Protein AF-A0A699ZSB9-F1 (afdb_monomer)

Solvent-accessible surface area (backbone atoms only — not comparable to full-atom values): 9319 Å² total; per-residue (Å²): 107,65,94,40,60,87,40,49,30,44,43,43,73,63,84,87,49,69,48,81,50,102,92,48,72,46,76,55,82,46,58,33,86,59,50,42,39,32,34,80,87,79,37,69,39,40,67,24,84,89,18,87,65,42,75,47,36,75,55,94,58,34,29,29,33,42,85,45,73,49,77,76,97,56,41,27,35,50,41,71,46,78,33,46,54,54,48,51,66,55,53,43,65,56,78,46,66,40,59,92,76,26,28,33,29,29,57,94,74,46,76,44,85,40,56,46,64,58,43,54,51,46,55,53,50,39,55,53,50,52,51,54,51,51,49,36,70,78,35,76,85,64,81,57,87,82,35,65,68,56,51,50,53,52,50,38,56,75,42,57,77,106

Foldseek 3Di:
DLVQPPQKKFKDADPWDWDDDPVGIDTDQAALVRIWIAFPPQGGEAEDPQAPSSRHRDLPQRMKGADDWDDDPGIYTDYIDRAQVLNCLQNAADWDADQVQCWIDRPPGDIDRHHSVVSVVSVVLNVVVVVVVVVCVVPVPDDCVVPVSVVVSVVCRVPSND

InterPro domains:
  IPR011709 DEAD-box helicase, OB fold [PF07717] (2-94)
  IPR059023 RNA helicase, C-terminal domain [PF26026] (104-158)

Nearest PDB structures (foldseek):
  5vhd-assembly1_D  TM=8.494E-01  e=1.536E-09  Bos taurus
  5vhc-assembly1_D  TM=8.183E-01  e=1.055E-09  Bos taurus
  6up2-assembly1_A  TM=7.636E-01  e=3.012E-10  Mus musculus
  6up3-assembly1_A  TM=8.328E-01  e=5.729E-09  Mus musculus
  8pjb-assembly1_A  TM=7.938E-01  e=6.931E-05  Drosophila melanogaster

Sequence (162 aa):
MAGFYPSVLRVEHPPATYIKVEGGAVRVESEPSSLKFFDKQRGRAFIHPGSVNFKVGDFASGWAVYTQMTATTKLFVRESSMAPMYSVALFGGELRVNSERSRIMVDDVAEFQAPALVGVLLRRLRMVLDSVLAEKIQNPGLDFSADRAVGVIMQLLATDGF

Secondary structure (DSSP, 8-state):
-GGGTT-EEEEEPPPPPEEEETTEEEEPPPPGGG-EEEETTTEEEEE-TTSGGGG----TTSEEEEEEEEESSSEEEEEEEE--HHHHHHHSS-EEEETTTTEEEETTTEEEE--HHHHHHHHHHHHHHHHHHHHHHH-TT---TT-HHHHHHHHHHHHTT-

Radius of gyration: 18.12 Å; Cα contacts (8 Å, |Δi|>4): 269; chains: 1; bounding box: 43×39×54 Å

Structure (mmCIF, N/CA/C/O backbone):
data_AF-A0A699ZSB9-F1
#
_entry.id   AF-A0A699ZSB9-F1
#
loop_
_atom_site.group_PDB
_atom_site.id
_atom_site.type_symbol
_atom_site.label_atom_id
_atom_site.label_alt_id
_atom_site.label_comp_id
_atom_site.label_asym_id
_atom_site.label_entity_id
_atom_site.label_seq_id
_atom_site.pdbx_PDB_ins_code
_atom_site.Cartn_x
_atom_site.Cartn_y
_atom_site.Cartn_z
_atom_site.occupancy
_atom_site.B_iso_or_equiv
_atom_site.auth_seq_id
_atom_site.auth_comp_id
_atom_site.auth_asym_id
_atom_site.auth_atom_id
_atom_site.pdbx_PDB_model_num
ATOM 1 N N . MET A 1 1 ? 3.206 -3.381 6.246 1.00 74.94 1 MET A N 1
ATOM 2 C CA . MET A 1 1 ? 2.871 -2.110 5.566 1.00 74.94 1 MET A CA 1
ATOM 3 C C . MET A 1 1 ? 2.821 -0.937 6.550 1.00 74.94 1 MET A C 1
ATOM 5 O O . MET A 1 1 ? 3.618 -0.032 6.363 1.00 74.94 1 MET A O 1
ATOM 9 N N . ALA A 1 2 ? 2.000 -0.968 7.612 1.00 77.56 2 ALA A N 1
ATOM 10 C CA . ALA A 1 2 ? 1.812 0.168 8.535 1.00 77.56 2 ALA A CA 1
ATOM 11 C C . ALA A 1 2 ? 3.108 0.793 9.104 1.00 77.56 2 ALA A C 1
ATOM 13 O O . ALA A 1 2 ? 3.227 2.008 9.149 1.00 77.56 2 ALA A O 1
ATOM 14 N N . GLY A 1 3 ? 4.115 -0.012 9.462 1.00 84.69 3 GLY A N 1
ATOM 15 C CA . GLY A 1 3 ? 5.396 0.498 9.982 1.00 84.69 3 GLY A CA 1
ATOM 16 C C . GLY A 1 3 ? 6.367 1.069 8.938 1.00 84.69 3 GLY A C 1
ATOM 17 O O . GLY A 1 3 ? 7.421 1.568 9.311 1.00 84.69 3 GLY A O 1
ATOM 18 N N . PHE A 1 4 ? 6.050 0.972 7.644 1.00 82.88 4 PHE A N 1
ATOM 19 C CA . PHE A 1 4 ? 6.946 1.385 6.556 1.00 82.88 4 PHE A CA 1
ATOM 20 C C . PHE A 1 4 ? 6.415 2.570 5.750 1.00 82.88 4 PHE A C 1
ATOM 22 O O . PHE A 1 4 ? 7.126 3.074 4.888 1.00 82.88 4 PHE A O 1
ATOM 29 N N . TYR A 1 5 ? 5.198 3.050 6.013 1.00 83.50 5 TYR A N 1
ATOM 30 C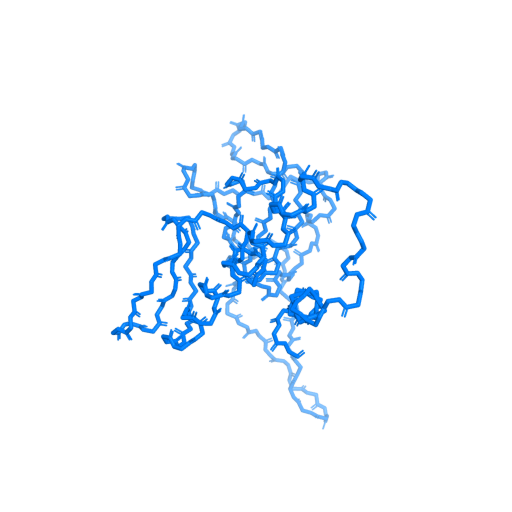 CA . TYR A 1 5 ? 4.703 4.274 5.385 1.00 83.50 5 TYR A CA 1
ATOM 31 C C . TYR A 1 5 ? 5.552 5.486 5.835 1.00 83.50 5 TYR A C 1
ATOM 33 O O . TYR A 1 5 ? 5.901 5.549 7.014 1.00 83.50 5 TYR A O 1
ATOM 41 N N . PRO A 1 6 ? 5.926 6.438 4.950 1.00 85.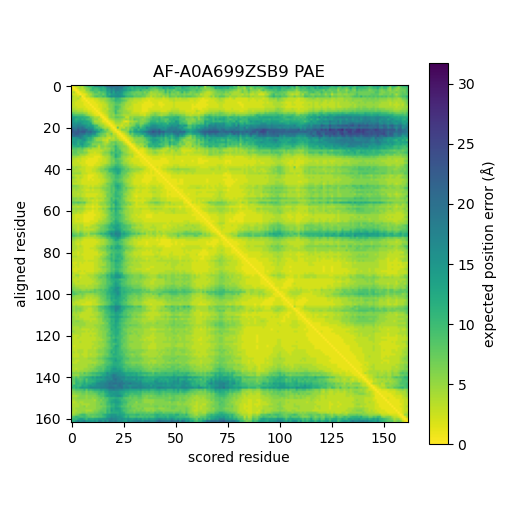38 6 PRO A N 1
ATOM 42 C CA . PRO A 1 6 ? 5.488 6.639 3.561 1.00 85.38 6 PRO A CA 1
ATOM 43 C C . PRO A 1 6 ? 6.354 5.949 2.487 1.00 85.38 6 PRO A C 1
ATOM 45 O O . PRO A 1 6 ? 6.267 6.310 1.316 1.00 85.38 6 PRO A O 1
ATOM 48 N N . SER A 1 7 ? 7.186 4.965 2.846 1.00 92.31 7 SER A N 1
ATOM 49 C CA . SER A 1 7 ? 8.083 4.252 1.919 1.00 92.31 7 SER A CA 1
ATOM 50 C C . SER A 1 7 ? 7.312 3.264 1.034 1.00 92.31 7 SER A C 1
ATOM 52 O O . SER A 1 7 ? 7.334 2.046 1.232 1.00 92.31 7 SER A O 1
ATOM 54 N N . VAL A 1 8 ? 6.595 3.817 0.056 1.00 93.38 8 VAL A N 1
ATOM 55 C CA . VAL A 1 8 ? 5.713 3.111 -0.876 1.00 93.38 8 VAL A CA 1
ATOM 56 C C . VAL A 1 8 ? 6.155 3.376 -2.318 1.00 93.38 8 VAL A C 1
ATOM 58 O O . VAL A 1 8 ? 6.538 4.482 -2.686 1.00 93.38 8 VAL A O 1
ATOM 61 N N . LEU A 1 9 ? 6.066 2.344 -3.147 1.00 94.75 9 LEU A N 1
ATOM 62 C CA . LEU A 1 9 ? 6.345 2.347 -4.573 1.00 94.75 9 LEU A CA 1
ATOM 63 C C . LEU A 1 9 ? 5.066 2.079 -5.352 1.00 94.75 9 LEU A C 1
ATOM 65 O O . LEU A 1 9 ? 4.359 1.107 -5.075 1.00 94.75 9 LEU A O 1
ATOM 69 N N . ARG A 1 10 ? 4.828 2.889 -6.384 1.00 94.25 10 ARG A N 1
ATOM 70 C CA . ARG A 1 10 ? 3.848 2.573 -7.422 1.00 94.25 10 ARG A CA 1
ATOM 71 C C . ARG A 1 10 ? 4.453 1.566 -8.389 1.00 94.25 10 ARG A C 1
ATOM 73 O O . ARG A 1 10 ? 5.565 1.780 -8.877 1.00 94.25 10 ARG A O 1
ATOM 80 N N . VAL A 1 11 ? 3.711 0.509 -8.689 1.00 94.69 11 VAL A N 1
ATOM 81 C CA . VAL A 1 11 ? 4.069 -0.500 -9.684 1.00 94.69 11 VAL A CA 1
ATOM 82 C C . VAL A 1 11 ? 3.173 -0.326 -10.903 1.00 94.69 11 VAL A C 1
ATOM 84 O O . VAL A 1 11 ? 1.951 -0.317 -10.806 1.00 94.69 11 VAL A O 1
ATOM 87 N N . GLU A 1 12 ? 3.794 -0.160 -12.060 1.00 92.94 12 GLU A N 1
ATOM 88 C CA . GLU A 1 12 ? 3.141 -0.144 -13.360 1.00 92.94 12 GLU A CA 1
ATOM 89 C C . GLU A 1 12 ? 3.446 -1.453 -14.088 1.00 92.94 12 GLU A C 1
ATOM 91 O O . GLU A 1 12 ? 4.610 -1.797 -14.326 1.00 92.94 12 GLU A O 1
ATOM 96 N N . HIS A 1 13 ? 2.392 -2.168 -14.463 1.00 90.31 13 HIS A N 1
ATOM 97 C CA . HIS A 1 13 ? 2.481 -3.368 -15.287 1.00 90.31 13 HIS A CA 1
ATOM 98 C C . HIS A 1 13 ? 2.450 -3.004 -16.769 1.00 90.31 13 HIS A C 1
ATOM 100 O O . HIS A 1 13 ? 1.823 -2.008 -17.148 1.00 90.31 13 HIS A O 1
ATOM 106 N N . PRO A 1 14 ? 3.078 -3.811 -17.638 1.00 88.50 14 PRO A N 1
ATOM 107 C CA . PRO A 1 14 ? 2.800 -3.718 -19.063 1.00 88.50 14 PRO A CA 1
ATOM 108 C C . PRO A 1 14 ? 1.328 -4.078 -19.352 1.00 88.50 14 PRO A C 1
ATOM 110 O O . PRO A 1 14 ? 0.651 -4.690 -18.517 1.00 88.50 14 PRO A O 1
ATOM 113 N N . PRO A 1 15 ? 0.820 -3.743 -20.551 1.00 83.94 15 PRO A N 1
ATOM 114 C CA . PRO A 1 15 ? -0.479 -4.223 -21.005 1.00 83.94 15 PRO A CA 1
ATOM 115 C C . PRO A 1 15 ? -0.598 -5.746 -20.858 1.00 83.94 15 PRO A C 1
ATOM 117 O O . PRO A 1 15 ? 0.302 -6.492 -21.249 1.00 83.94 15 PRO A O 1
ATOM 120 N N . ALA A 1 16 ? -1.713 -6.205 -20.286 1.00 81.44 16 ALA A N 1
ATOM 121 C CA . ALA A 1 16 ? -1.935 -7.624 -20.039 1.00 81.44 16 ALA A CA 1
ATOM 122 C C . ALA A 1 16 ? -1.985 -8.410 -21.359 1.00 81.44 16 ALA A C 1
ATOM 124 O O . ALA A 1 16 ? -2.737 -8.064 -22.271 1.00 81.44 16 ALA A O 1
ATOM 125 N N . THR A 1 17 ? -1.203 -9.487 -21.433 1.00 80.75 17 THR A N 1
ATOM 126 C CA . THR A 1 17 ? -1.196 -10.416 -22.569 1.00 80.75 17 THR A CA 1
ATOM 127 C C . THR A 1 17 ? -1.967 -11.679 -22.191 1.00 80.75 17 THR A C 1
ATOM 129 O O . THR A 1 17 ? -1.784 -12.215 -21.098 1.00 80.75 17 THR A O 1
ATOM 132 N N . TYR A 1 18 ? -2.836 -12.150 -23.086 1.00 82.00 18 TYR A N 1
ATOM 133 C CA . TYR A 1 18 ? -3.672 -13.334 -22.876 1.00 82.00 18 TYR A CA 1
ATOM 134 C C . TYR A 1 18 ? -3.402 -14.372 -23.964 1.00 82.00 18 TYR A C 1
ATOM 136 O O . TYR A 1 18 ? -3.369 -14.030 -25.147 1.00 82.00 18 TYR A O 1
ATOM 144 N N . ILE A 1 19 ? -3.252 -15.637 -23.571 1.00 83.06 19 ILE A N 1
ATOM 145 C CA . ILE A 1 19 ? -3.116 -16.769 -24.497 1.00 83.06 19 ILE A CA 1
ATOM 146 C C . ILE A 1 19 ? -4.420 -17.566 -24.484 1.00 83.06 19 ILE A C 1
ATOM 148 O O . ILE A 1 19 ? -4.955 -17.881 -23.420 1.00 83.06 19 ILE A O 1
ATOM 152 N N . LYS A 1 20 ? -4.939 -17.893 -25.672 1.00 81.56 20 LYS A N 1
ATOM 153 C CA . LYS A 1 20 ? -6.082 -18.803 -25.815 1.00 81.56 20 LYS A CA 1
ATOM 154 C C . LYS A 1 20 ? -5.644 -20.243 -25.549 1.00 81.56 20 LYS A C 1
ATOM 156 O O . LYS A 1 20 ? -4.698 -20.723 -26.165 1.00 81.56 20 LYS A O 1
ATOM 161 N N . VAL A 1 21 ? -6.377 -20.919 -24.677 1.00 86.00 21 VAL A N 1
ATOM 162 C CA . VAL A 1 21 ? -6.277 -22.350 -24.364 1.00 86.00 21 VAL A CA 1
ATOM 163 C C . VAL A 1 21 ? -7.646 -23.000 -24.595 1.00 86.00 21 VAL A C 1
ATOM 165 O O . VAL A 1 21 ? -8.651 -22.296 -24.665 1.00 86.00 21 VAL A O 1
ATOM 168 N N . GLU A 1 22 ? -7.725 -24.328 -24.708 1.00 71.69 22 GLU A N 1
ATOM 169 C CA . GLU A 1 22 ? -8.993 -25.027 -25.011 1.00 71.69 22 GLU A CA 1
ATOM 170 C C . GLU A 1 22 ? -10.137 -24.702 -24.028 1.00 71.69 22 GLU A C 1
ATOM 172 O O . GLU A 1 22 ? -11.301 -24.722 -24.415 1.00 71.69 22 GLU A O 1
ATOM 177 N N . GLY A 1 23 ? -9.816 -24.334 -22.782 1.00 79.44 23 GLY A N 1
ATOM 178 C CA . GLY A 1 23 ? -10.786 -23.946 -21.751 1.00 79.44 23 GLY A CA 1
ATOM 179 C C . GLY A 1 23 ? -11.042 -22.440 -21.590 1.00 79.44 23 GLY A C 1
ATOM 180 O O . GLY A 1 23 ? -11.749 -22.061 -20.659 1.00 79.44 23 GLY A O 1
ATOM 181 N N . GLY A 1 24 ? -10.465 -21.566 -22.428 1.00 82.31 24 GLY A N 1
ATOM 182 C CA . GLY A 1 24 ? -10.655 -20.112 -22.322 1.00 82.31 24 GLY A CA 1
ATOM 183 C C . GLY A 1 24 ? -9.417 -19.282 -22.671 1.00 82.31 24 GLY A C 1
ATOM 184 O O . GLY A 1 24 ? -8.625 -19.641 -23.536 1.00 82.31 24 GLY A O 1
ATOM 185 N N . ALA A 1 25 ? -9.249 -18.134 -22.017 1.00 78.00 25 ALA A N 1
ATOM 186 C CA . ALA A 1 25 ? -8.063 -17.293 -22.159 1.00 78.00 25 ALA A CA 1
ATOM 187 C C . ALA A 1 25 ? -7.369 -17.157 -20.802 1.00 78.00 25 ALA A C 1
ATOM 189 O O . ALA A 1 25 ? -8.006 -16.776 -19.822 1.00 78.00 25 ALA A O 1
ATOM 190 N N . VAL A 1 26 ? -6.071 -17.458 -20.746 1.00 79.75 26 VAL A N 1
ATOM 191 C CA . VAL A 1 26 ? -5.262 -17.343 -19.524 1.00 79.75 26 VAL A CA 1
ATOM 192 C C . VAL A 1 26 ? -4.376 -16.109 -19.631 1.00 79.75 26 VAL A C 1
ATOM 194 O O . VAL A 1 26 ? -3.749 -15.873 -20.668 1.00 79.75 26 VAL A O 1
ATOM 197 N N . ARG A 1 27 ? -4.343 -15.304 -18.563 1.00 77.69 27 ARG A N 1
ATOM 198 C CA . ARG A 1 27 ? -3.436 -14.158 -18.450 1.00 77.69 27 ARG A CA 1
ATOM 199 C C . ARG A 1 27 ? -2.013 -14.672 -18.258 1.00 77.69 27 ARG A C 1
ATOM 201 O O . ARG A 1 27 ? -1.764 -15.468 -17.360 1.00 77.69 27 ARG A O 1
ATOM 208 N N . VAL A 1 28 ? -1.095 -14.205 -19.093 1.00 79.88 28 VAL A N 1
ATOM 209 C CA . VAL A 1 28 ? 0.328 -14.533 -18.979 1.00 79.88 28 VAL A CA 1
ATOM 210 C C . VAL A 1 28 ? 0.961 -13.606 -17.950 1.00 79.88 28 VAL A C 1
ATOM 212 O O . VAL A 1 28 ? 0.732 -12.391 -17.987 1.00 79.88 28 VAL A O 1
ATOM 215 N N . GLU A 1 29 ? 1.750 -14.170 -17.036 1.00 76.69 29 GLU A N 1
ATOM 216 C CA . GLU A 1 29 ? 2.589 -13.369 -16.146 1.00 76.69 29 GLU A CA 1
ATOM 217 C C . GLU A 1 29 ? 3.562 -12.520 -16.963 1.00 76.69 29 GLU A C 1
ATOM 219 O O . GLU A 1 29 ? 4.104 -12.942 -17.985 1.00 76.69 29 GLU A O 1
ATOM 224 N N . SER A 1 30 ? 3.746 -11.278 -16.531 1.00 81.44 30 SER A N 1
ATOM 225 C CA . SER A 1 30 ? 4.635 -10.359 -17.229 1.00 81.44 30 SER A CA 1
ATOM 226 C C . SER A 1 30 ? 6.088 -10.673 -16.891 1.00 81.44 30 SER A C 1
ATOM 228 O O . SER A 1 30 ? 6.405 -11.063 -15.773 1.00 81.44 30 SER A O 1
ATOM 230 N N . GLU A 1 31 ? 6.995 -10.455 -17.839 1.00 85.75 31 GLU A N 1
ATOM 231 C CA . GLU A 1 31 ? 8.431 -10.555 -17.569 1.00 85.75 31 GLU A CA 1
ATOM 232 C C . GLU A 1 31 ? 8.825 -9.584 -16.439 1.00 85.75 31 GLU A C 1
ATOM 234 O O . GLU A 1 31 ? 8.458 -8.406 -16.518 1.00 85.75 31 GLU A O 1
ATOM 239 N N . PRO A 1 32 ? 9.613 -9.983 -15.423 1.00 86.12 32 PRO A N 1
ATOM 240 C CA . PRO A 1 32 ? 9.983 -9.099 -14.307 1.00 86.12 32 PRO A CA 1
ATOM 241 C C . PRO A 1 32 ? 10.624 -7.777 -14.752 1.00 86.12 32 PRO A C 1
ATOM 243 O O . PRO A 1 32 ? 10.412 -6.723 -14.156 1.00 86.12 32 PRO A O 1
ATOM 246 N N . SER A 1 33 ? 11.370 -7.812 -15.859 1.00 87.31 33 SER A N 1
ATOM 247 C CA . SER A 1 33 ? 12.013 -6.638 -16.465 1.00 87.31 33 SER A CA 1
ATOM 248 C C . SER A 1 33 ? 11.030 -5.619 -17.058 1.00 87.31 33 SER A C 1
ATOM 250 O O . SER A 1 33 ? 11.383 -4.450 -17.233 1.00 87.31 33 SER A O 1
ATOM 252 N N . SER A 1 34 ? 9.803 -6.047 -17.358 1.00 89.75 34 SER A N 1
ATOM 253 C CA . SER A 1 34 ? 8.742 -5.194 -17.893 1.00 89.75 34 SER A CA 1
ATOM 254 C C . SER A 1 34 ? 8.026 -4.387 -16.809 1.00 89.75 34 SER A C 1
ATOM 256 O O . SER A 1 34 ? 7.430 -3.353 -17.122 1.00 89.75 34 SER A O 1
ATOM 258 N N . LEU A 1 35 ? 8.127 -4.810 -15.541 1.00 93.00 35 LEU A N 1
ATOM 259 C CA . LEU A 1 35 ? 7.539 -4.091 -14.420 1.00 93.00 35 LEU A CA 1
ATOM 260 C C . LEU A 1 35 ? 8.252 -2.771 -14.148 1.00 93.00 35 LEU A C 1
ATOM 262 O O . LEU A 1 35 ? 9.471 -2.593 -14.297 1.00 93.00 35 LEU A O 1
ATOM 266 N N . LYS A 1 36 ? 7.450 -1.800 -13.727 1.00 95.12 36 LYS A N 1
ATOM 267 C CA . LYS A 1 36 ? 7.874 -0.421 -13.616 1.00 95.12 36 LYS A CA 1
ATOM 268 C C . LYS A 1 36 ? 7.608 0.162 -12.231 1.00 95.12 36 LYS A C 1
ATOM 270 O O . LYS A 1 36 ? 6.478 0.471 -11.907 1.00 95.12 36 LYS A O 1
ATOM 275 N N . PHE A 1 37 ? 8.663 0.367 -11.441 1.00 95.88 37 PHE A N 1
ATOM 276 C CA . PHE A 1 37 ? 8.561 0.884 -10.072 1.00 95.88 37 PHE A CA 1
ATOM 277 C C . PHE A 1 37 ? 8.847 2.385 -10.008 1.00 95.88 37 PHE A C 1
ATOM 279 O O . PHE A 1 37 ? 9.817 2.861 -10.606 1.00 95.88 37 PHE A O 1
ATOM 286 N N . PHE A 1 38 ? 8.035 3.125 -9.259 1.00 95.25 38 PHE A N 1
ATOM 287 C CA . PHE A 1 38 ? 8.188 4.564 -9.073 1.00 95.25 38 PHE A CA 1
ATOM 288 C C . PHE A 1 38 ? 8.040 4.949 -7.608 1.00 95.25 38 PHE A C 1
ATOM 290 O O . PHE A 1 38 ? 7.030 4.655 -6.973 1.00 95.25 38 PHE A O 1
ATOM 297 N N . ASP A 1 39 ? 9.051 5.641 -7.106 1.00 94.00 39 ASP A N 1
ATOM 298 C CA . ASP A 1 39 ? 8.997 6.380 -5.858 1.00 94.00 39 ASP A CA 1
ATOM 299 C C . ASP A 1 39 ? 8.455 7.787 -6.127 1.00 94.00 39 ASP A C 1
ATOM 301 O O . ASP A 1 39 ? 8.820 8.427 -7.120 1.00 94.00 39 ASP A O 1
ATOM 305 N N . LYS A 1 40 ? 7.592 8.291 -5.242 1.00 89.62 40 LYS A N 1
ATOM 306 C CA . LYS A 1 40 ? 6.953 9.597 -5.437 1.00 89.62 40 LYS A CA 1
ATOM 307 C C . LYS A 1 40 ? 7.963 10.750 -5.466 1.00 89.62 40 LYS A C 1
ATOM 309 O O . LYS A 1 40 ? 7.766 11.697 -6.223 1.00 89.62 40 LYS A O 1
ATOM 314 N N . GLN A 1 41 ? 9.013 10.686 -4.646 1.00 89.75 41 GLN A N 1
ATOM 315 C CA . GLN A 1 41 ? 9.981 11.774 -4.477 1.00 89.75 41 GLN A CA 1
ATOM 316 C C . GLN A 1 41 ? 11.182 11.626 -5.414 1.00 89.75 41 GLN A C 1
ATOM 318 O O . GLN A 1 41 ? 11.700 12.609 -5.936 1.00 89.75 41 GLN A O 1
ATOM 323 N N . ARG A 1 42 ? 11.636 10.390 -5.619 1.00 91.56 42 ARG A N 1
ATOM 324 C CA . ARG A 1 42 ? 12.884 10.061 -6.321 1.00 91.56 42 ARG A CA 1
ATOM 325 C C . ARG A 1 42 ? 12.651 9.561 -7.745 1.00 91.56 42 ARG A C 1
ATOM 327 O O . ARG A 1 42 ? 13.607 9.361 -8.491 1.00 91.56 42 ARG A O 1
ATOM 334 N N . GLY A 1 43 ? 11.394 9.367 -8.136 1.00 93.44 43 GLY A N 1
ATOM 335 C CA . GLY A 1 43 ? 11.014 8.946 -9.474 1.00 93.44 43 GLY A CA 1
ATOM 336 C C . GLY A 1 43 ? 11.318 7.474 -9.725 1.00 93.44 43 GLY A C 1
ATOM 337 O O . GLY A 1 43 ? 10.949 6.594 -8.950 1.00 93.44 43 GLY A O 1
ATOM 338 N N . ARG A 1 44 ? 11.945 7.175 -10.865 1.00 96.00 44 ARG A N 1
ATOM 339 C CA . ARG A 1 44 ? 12.093 5.798 -11.339 1.00 96.00 44 ARG A CA 1
ATOM 340 C C . ARG A 1 44 ? 12.992 4.960 -10.421 1.00 96.00 44 ARG A C 1
ATOM 342 O O . ARG A 1 44 ? 14.161 5.287 -10.236 1.00 96.00 44 ARG A O 1
ATOM 349 N N . ALA A 1 45 ? 12.476 3.817 -9.972 1.00 96.06 45 ALA A N 1
ATOM 350 C CA . ALA A 1 45 ? 13.202 2.829 -9.185 1.00 96.06 45 ALA A CA 1
ATOM 351 C C . ALA A 1 45 ? 13.327 1.484 -9.923 1.00 96.06 45 ALA A C 1
ATOM 353 O O . ALA A 1 45 ? 12.556 1.162 -10.834 1.00 96.06 45 ALA A O 1
ATOM 354 N N . PHE A 1 46 ? 14.318 0.693 -9.523 1.00 95.81 46 PHE A N 1
ATOM 355 C CA . PHE A 1 46 ? 14.563 -0.659 -10.019 1.00 95.81 46 PHE A CA 1
ATOM 356 C C . PHE A 1 46 ? 14.715 -1.609 -8.838 1.00 95.81 46 PHE A C 1
ATOM 358 O O . PHE A 1 46 ? 15.314 -1.250 -7.827 1.00 95.81 46 PHE A O 1
ATOM 365 N N . ILE A 1 47 ? 14.212 -2.834 -8.955 1.00 95.88 47 ILE A N 1
ATOM 366 C CA . ILE A 1 47 ? 14.494 -3.855 -7.948 1.00 95.88 47 ILE A CA 1
ATOM 367 C C . ILE A 1 47 ? 15.966 -4.268 -8.068 1.00 95.88 47 ILE A C 1
ATOM 369 O O . ILE A 1 47 ? 16.481 -4.480 -9.166 1.00 95.88 47 ILE A O 1
ATOM 373 N N . HIS A 1 48 ? 16.668 -4.325 -6.940 1.00 94.75 48 HIS A N 1
ATOM 374 C CA . HIS A 1 48 ? 18.060 -4.758 -6.888 1.00 94.75 48 HIS A CA 1
ATOM 375 C C . HIS A 1 48 ? 18.163 -6.261 -7.221 1.00 94.75 48 HIS A C 1
ATOM 377 O O . HIS A 1 48 ? 17.345 -7.023 -6.709 1.00 94.75 48 HIS A O 1
ATOM 383 N N . PRO A 1 49 ? 19.183 -6.729 -7.971 1.00 92.81 49 PRO A N 1
ATOM 384 C CA . PRO A 1 49 ? 19.339 -8.148 -8.333 1.00 92.81 49 PRO A CA 1
ATOM 385 C C . PRO A 1 49 ? 19.374 -9.129 -7.155 1.00 92.81 49 PRO A C 1
ATOM 387 O O . PRO A 1 49 ? 18.965 -10.275 -7.283 1.00 92.81 49 PRO A O 1
ATOM 390 N N . GLY A 1 50 ? 19.858 -8.669 -6.000 1.00 92.50 50 GLY A N 1
ATOM 391 C CA . GLY A 1 50 ? 19.867 -9.444 -4.753 1.00 92.50 50 GLY A CA 1
ATOM 392 C C . GLY A 1 50 ? 18.528 -9.491 -4.005 1.00 92.50 50 GLY A C 1
ATOM 393 O O . GLY A 1 50 ? 18.459 -10.107 -2.949 1.00 92.50 50 GLY A O 1
ATOM 394 N N . SER A 1 51 ? 17.485 -8.819 -4.497 1.00 93.62 51 SER A N 1
ATOM 395 C CA . SER A 1 51 ? 16.148 -8.875 -3.905 1.00 93.62 51 SER A CA 1
ATOM 396 C C . SER A 1 51 ? 15.416 -10.138 -4.348 1.00 93.62 51 SER A C 1
ATOM 398 O O . SER A 1 51 ? 15.470 -10.506 -5.522 1.00 93.62 51 SER A O 1
ATOM 400 N N . VAL A 1 52 ? 14.632 -10.745 -3.456 1.00 92.31 52 VAL A N 1
ATOM 401 C CA . VAL A 1 52 ? 13.732 -11.858 -3.816 1.00 92.31 52 VAL A CA 1
ATOM 402 C C . VAL A 1 52 ? 12.706 -11.452 -4.880 1.00 92.31 52 VAL A C 1
ATOM 404 O O . VAL A 1 52 ? 12.341 -12.261 -5.729 1.00 92.31 52 VAL A O 1
ATOM 407 N N . ASN A 1 53 ? 12.329 -10.170 -4.913 1.00 93.25 53 ASN A N 1
ATOM 408 C CA . ASN A 1 53 ? 11.376 -9.632 -5.882 1.00 93.25 53 ASN A CA 1
ATOM 409 C C . ASN A 1 53 ? 11.997 -9.323 -7.251 1.00 93.25 53 ASN A C 1
ATOM 411 O O . ASN A 1 53 ? 11.292 -8.876 -8.149 1.00 93.25 53 ASN A O 1
ATOM 415 N N . PHE A 1 54 ? 13.302 -9.548 -7.447 1.00 92.94 54 PHE A N 1
ATOM 416 C CA . PHE A 1 54 ? 13.954 -9.276 -8.732 1.00 92.94 54 PHE A CA 1
ATOM 417 C C . PHE A 1 54 ? 13.421 -10.160 -9.868 1.00 92.94 54 PHE A C 1
ATOM 419 O O . PHE A 1 54 ? 13.451 -9.766 -11.031 1.00 92.94 54 PHE A O 1
ATOM 426 N N . LYS A 1 55 ? 12.926 -11.353 -9.524 1.00 91.94 55 LYS A N 1
ATOM 427 C CA . LYS A 1 55 ? 12.357 -12.328 -10.464 1.00 91.94 55 LYS A CA 1
ATOM 428 C C . LYS A 1 55 ? 10.826 -12.336 -10.471 1.00 91.94 55 LYS A C 1
ATOM 430 O O . LYS A 1 55 ? 10.239 -13.197 -11.112 1.00 91.94 55 LYS A O 1
ATOM 435 N N . VAL A 1 56 ? 10.185 -11.425 -9.741 1.00 90.19 56 VAL A N 1
ATOM 436 C CA . VAL A 1 56 ? 8.724 -11.381 -9.628 1.00 90.19 56 VAL A CA 1
ATOM 437 C C . VAL A 1 56 ? 8.158 -10.552 -10.776 1.00 90.19 56 VAL A C 1
ATOM 439 O O . VAL A 1 56 ? 8.524 -9.392 -10.951 1.00 90.19 56 VAL A O 1
ATOM 442 N N . GLY A 1 57 ? 7.286 -11.182 -11.562 1.00 87.38 57 GLY A N 1
ATOM 443 C CA . GLY A 1 57 ? 6.646 -10.610 -12.746 1.00 87.38 57 GLY A CA 1
ATOM 444 C C . GLY A 1 57 ? 5.279 -9.980 -12.499 1.00 87.38 57 GLY A C 1
ATOM 445 O O . GLY A 1 57 ? 4.739 -9.317 -13.385 1.00 87.38 57 GLY A O 1
ATOM 446 N N . ASP A 1 58 ? 4.723 -10.150 -11.297 1.00 89.06 58 ASP A N 1
ATOM 447 C CA . ASP A 1 58 ? 3.403 -9.639 -10.953 1.00 89.06 58 ASP A CA 1
ATOM 448 C C . ASP A 1 58 ? 3.331 -9.065 -9.531 1.00 89.06 58 ASP A C 1
ATOM 450 O O . ASP A 1 58 ? 3.760 -9.673 -8.554 1.00 89.06 58 ASP A O 1
ATOM 454 N N . PHE A 1 59 ? 2.760 -7.868 -9.440 1.00 90.88 59 PHE A N 1
ATOM 455 C CA . PHE A 1 59 ? 2.378 -7.182 -8.208 1.00 90.88 59 PHE A CA 1
ATOM 456 C C . PHE A 1 59 ? 0.891 -6.830 -8.294 1.00 90.88 59 PHE A C 1
ATOM 458 O O . PHE A 1 59 ? 0.553 -5.693 -8.602 1.00 90.88 59 PHE A O 1
ATOM 465 N N . ALA A 1 60 ? -0.002 -7.790 -8.064 1.00 87.69 60 ALA A N 1
ATOM 466 C CA . ALA A 1 60 ? -1.436 -7.655 -8.348 1.00 87.69 60 ALA A CA 1
ATOM 467 C C . ALA A 1 60 ? -2.091 -6.354 -7.831 1.00 87.69 60 ALA A C 1
ATOM 469 O O . ALA A 1 60 ? -2.939 -5.785 -8.515 1.00 87.69 60 ALA A O 1
ATOM 470 N N . SER A 1 61 ? -1.666 -5.842 -6.671 1.00 88.44 61 SER A N 1
ATOM 471 C CA . SER A 1 61 ? -2.204 -4.605 -6.086 1.00 88.44 61 SER A CA 1
ATOM 472 C C . SER A 1 61 ? -1.740 -3.312 -6.773 1.00 88.44 61 SER A C 1
ATOM 474 O O . SER A 1 61 ? -2.321 -2.253 -6.542 1.00 88.44 61 SER A O 1
ATOM 476 N N . GLY A 1 62 ? -0.669 -3.358 -7.571 1.00 91.38 62 GLY A N 1
ATOM 477 C CA . GLY A 1 62 ? -0.020 -2.176 -8.150 1.00 91.38 62 GLY A CA 1
ATOM 478 C C . GLY A 1 62 ? 0.825 -1.368 -7.155 1.00 91.38 62 GLY A C 1
ATOM 479 O O . GLY A 1 62 ? 1.302 -0.285 -7.498 1.00 91.38 62 GLY A O 1
ATOM 480 N N . TRP A 1 63 ? 1.041 -1.874 -5.935 1.00 92.75 63 TRP A N 1
ATOM 481 C CA . TRP A 1 63 ? 1.785 -1.178 -4.883 1.00 92.75 63 TRP A CA 1
ATOM 482 C C . TRP A 1 63 ? 2.778 -2.095 -4.172 1.00 92.75 63 TRP A C 1
ATOM 484 O O . TRP A 1 63 ? 2.528 -3.280 -3.944 1.00 92.75 63 TRP A O 1
ATOM 494 N N . ALA A 1 64 ? 3.908 -1.526 -3.764 1.00 94.44 64 ALA A N 1
ATOM 495 C CA . ALA A 1 64 ? 4.894 -2.200 -2.929 1.00 94.44 64 ALA A CA 1
ATOM 496 C C . ALA A 1 64 ? 5.382 -1.270 -1.818 1.00 94.44 64 ALA A C 1
ATOM 498 O O . ALA A 1 64 ? 5.464 -0.063 -2.006 1.00 94.44 64 ALA A O 1
ATOM 499 N N . VAL A 1 65 ? 5.741 -1.821 -0.665 1.00 94.44 65 VAL A N 1
ATOM 500 C CA . VAL A 1 65 ? 6.512 -1.107 0.362 1.00 94.44 65 VAL A CA 1
ATOM 501 C C . VAL A 1 65 ? 7.981 -1.470 0.247 1.00 94.44 65 VAL A C 1
ATOM 503 O O . VAL A 1 65 ? 8.312 -2.561 -0.223 1.00 94.44 65 VAL A O 1
ATOM 506 N N . TYR A 1 66 ? 8.858 -0.578 0.696 1.00 94.00 66 TYR A N 1
ATOM 507 C CA . TYR A 1 66 ? 10.290 -0.842 0.781 1.00 94.00 66 TYR A CA 1
ATOM 508 C C . TYR A 1 66 ? 10.868 -0.392 2.121 1.00 94.00 66 TYR A C 1
ATOM 510 O O . TYR A 1 66 ? 10.351 0.523 2.758 1.00 94.00 66 TYR A O 1
ATOM 518 N N . THR A 1 67 ? 11.965 -1.024 2.529 1.00 91.81 67 THR A N 1
ATOM 519 C CA . THR A 1 67 ? 12.707 -0.678 3.756 1.00 91.81 67 THR A CA 1
ATOM 520 C C . THR A 1 67 ? 14.030 0.007 3.427 1.00 91.81 67 THR A C 1
ATOM 522 O O . THR A 1 67 ? 14.423 0.964 4.090 1.00 91.81 67 THR A O 1
ATOM 525 N N . GLN A 1 68 ? 14.700 -0.434 2.356 1.00 90.69 68 GLN A N 1
ATOM 526 C CA . GLN A 1 68 ? 16.002 0.083 1.958 1.00 90.69 68 GLN A CA 1
ATOM 527 C C . GLN A 1 68 ? 16.083 0.367 0.457 1.00 90.69 68 GLN A C 1
ATOM 529 O O . GLN A 1 68 ? 15.823 -0.490 -0.394 1.00 90.69 68 GLN A O 1
ATOM 534 N N . MET A 1 69 ? 16.559 1.572 0.146 1.00 91.50 69 MET A N 1
ATOM 535 C CA . MET A 1 69 ? 16.965 1.985 -1.192 1.00 91.50 69 MET A CA 1
ATOM 536 C C . MET A 1 69 ? 18.417 2.445 -1.200 1.00 91.50 69 MET A C 1
ATOM 538 O O . MET A 1 69 ? 18.901 3.049 -0.245 1.00 91.50 69 MET A O 1
ATOM 542 N N . THR A 1 70 ? 19.108 2.205 -2.307 1.00 92.56 70 THR A N 1
ATOM 543 C CA . THR A 1 70 ? 20.452 2.731 -2.547 1.00 92.56 70 THR A CA 1
ATOM 544 C C . THR A 1 70 ? 20.497 3.374 -3.925 1.00 92.56 70 THR A C 1
ATOM 546 O O . THR A 1 70 ? 20.054 2.780 -4.907 1.00 92.56 70 THR A O 1
ATOM 549 N N . ALA A 1 71 ? 21.037 4.587 -3.998 1.00 91.62 71 ALA A N 1
ATOM 550 C CA . ALA A 1 71 ? 21.335 5.248 -5.257 1.00 91.62 71 ALA A CA 1
ATOM 551 C C . ALA A 1 71 ? 22.810 5.016 -5.599 1.00 91.62 71 ALA A C 1
ATOM 553 O O . ALA A 1 71 ? 23.692 5.364 -4.817 1.00 91.62 71 ALA A O 1
ATOM 554 N N . THR A 1 72 ? 23.065 4.401 -6.751 1.00 87.06 72 THR A N 1
ATOM 555 C CA . THR A 1 72 ? 24.405 4.327 -7.350 1.00 87.06 72 THR A CA 1
ATOM 556 C C . THR A 1 72 ? 24.353 5.025 -8.706 1.00 87.06 72 THR A C 1
ATOM 558 O O . THR A 1 72 ? 24.295 6.246 -8.765 1.00 87.06 72 THR A O 1
ATOM 561 N N . THR A 1 73 ? 24.263 4.269 -9.799 1.00 90.19 73 THR A N 1
ATOM 562 C CA . THR A 1 73 ? 23.989 4.786 -11.151 1.00 90.19 73 THR A CA 1
ATOM 563 C C . THR A 1 73 ? 22.488 4.964 -11.399 1.00 90.19 73 THR A C 1
ATOM 565 O O . THR A 1 73 ? 22.073 5.764 -12.230 1.00 90.19 73 THR A O 1
ATOM 568 N N . LYS A 1 74 ? 21.662 4.185 -10.693 1.00 93.50 74 LYS A N 1
ATOM 569 C CA . LYS A 1 74 ? 20.194 4.235 -10.699 1.00 93.50 74 LYS A CA 1
ATOM 570 C C . LYS A 1 74 ? 19.701 4.036 -9.265 1.00 93.50 74 LYS A C 1
ATOM 572 O O . LYS A 1 74 ? 20.472 3.627 -8.394 1.00 93.50 74 LYS A O 1
ATOM 577 N N . LEU A 1 75 ? 18.423 4.314 -9.022 1.00 95.56 75 LEU A N 1
ATOM 578 C CA . LEU A 1 75 ? 17.789 4.025 -7.740 1.00 95.56 75 LEU A CA 1
ATOM 579 C C . LEU A 1 75 ? 17.425 2.539 -7.665 1.00 95.56 75 LEU A C 1
ATOM 581 O O . LEU A 1 75 ? 16.620 2.059 -8.465 1.00 95.56 75 LEU A O 1
ATOM 585 N N . PHE A 1 76 ? 18.004 1.828 -6.700 1.00 95.81 76 PHE A N 1
ATOM 586 C CA . PHE A 1 76 ? 17.768 0.404 -6.485 1.00 95.81 76 PHE A CA 1
ATOM 587 C C . PHE A 1 76 ? 17.079 0.131 -5.148 1.00 95.81 76 PHE A C 1
ATOM 589 O O . PHE A 1 76 ? 17.502 0.636 -4.109 1.00 95.81 76 PHE A O 1
ATOM 596 N N . VAL A 1 77 ? 16.053 -0.717 -5.176 1.00 95.69 77 VAL A N 1
ATOM 597 C CA . VAL A 1 77 ? 15.278 -1.182 -4.020 1.00 95.69 77 VAL A CA 1
ATOM 598 C C . VAL A 1 77 ? 15.797 -2.556 -3.613 1.00 95.69 77 VAL A C 1
ATOM 600 O O . VAL A 1 77 ? 15.725 -3.491 -4.410 1.00 95.69 77 VAL A O 1
ATOM 603 N N . ARG A 1 78 ? 16.352 -2.695 -2.405 1.00 93.06 78 ARG A N 1
ATOM 604 C CA . ARG A 1 78 ? 16.915 -3.984 -1.952 1.00 93.06 78 ARG A CA 1
ATOM 605 C C . ARG A 1 78 ? 15.848 -4.888 -1.361 1.00 93.06 78 ARG A C 1
ATOM 607 O O . ARG A 1 78 ? 15.721 -6.046 -1.745 1.00 93.06 78 ARG A O 1
ATOM 614 N N . GLU A 1 79 ? 15.050 -4.324 -0.477 1.00 91.88 79 GLU A N 1
ATOM 615 C CA . GLU A 1 79 ? 14.035 -5.035 0.280 1.00 91.88 79 GLU A CA 1
ATOM 616 C C . GLU A 1 79 ? 12.686 -4.397 -0.005 1.00 91.88 79 GLU A C 1
ATOM 618 O O . GLU A 1 79 ? 12.497 -3.193 0.187 1.00 91.88 79 GLU A O 1
ATOM 623 N N . SER A 1 80 ? 11.766 -5.207 -0.521 1.00 93.88 80 SER A N 1
ATOM 624 C CA . SER A 1 80 ? 10.410 -4.780 -0.829 1.00 93.88 80 SER A CA 1
ATOM 625 C C . SER A 1 80 ? 9.411 -5.898 -0.578 1.00 93.88 80 SER A C 1
ATOM 627 O O . SER A 1 80 ? 9.760 -7.078 -0.532 1.00 93.88 80 SER A O 1
ATOM 629 N N . SER A 1 81 ? 8.149 -5.531 -0.417 1.00 93.06 81 SER A N 1
ATOM 630 C CA . SER A 1 81 ? 7.037 -6.475 -0.328 1.00 93.06 81 SER A CA 1
ATOM 631 C C . SER A 1 81 ? 5.815 -5.864 -0.990 1.00 93.06 81 SER A C 1
ATOM 633 O O . SER A 1 81 ? 5.600 -4.655 -0.884 1.00 93.06 81 SER A O 1
ATOM 635 N N . MET A 1 82 ? 5.018 -6.684 -1.675 1.00 92.69 82 MET A N 1
ATOM 636 C CA . MET A 1 82 ? 3.746 -6.230 -2.234 1.00 92.69 82 MET A CA 1
ATOM 637 C C . MET A 1 82 ? 2.851 -5.700 -1.108 1.00 92.69 82 MET A C 1
ATOM 639 O O . MET A 1 82 ? 2.783 -6.281 -0.024 1.00 92.69 82 MET A O 1
ATOM 643 N N . ALA A 1 83 ? 2.198 -4.571 -1.359 1.00 91.88 83 ALA A N 1
ATOM 644 C CA . ALA A 1 83 ? 1.306 -3.929 -0.408 1.00 91.88 83 ALA A CA 1
ATOM 645 C C . ALA A 1 83 ? -0.128 -3.988 -0.952 1.00 91.88 83 ALA A C 1
ATOM 647 O O . ALA A 1 83 ? -0.364 -3.423 -2.020 1.00 91.88 83 ALA A O 1
ATOM 648 N N . PRO A 1 84 ? -1.078 -4.640 -0.254 1.00 90.94 84 PRO A N 1
ATOM 649 C CA . PRO A 1 84 ? -2.494 -4.619 -0.626 1.00 90.94 84 PRO A CA 1
ATOM 650 C C . PRO A 1 84 ? -3.015 -3.183 -0.747 1.00 90.94 84 PRO A C 1
ATOM 652 O O . PRO A 1 84 ? -2.639 -2.329 0.070 1.00 90.94 84 PRO A O 1
ATOM 655 N N . MET A 1 85 ? -3.888 -2.901 -1.716 1.00 89.88 85 MET A N 1
ATOM 656 C CA . MET A 1 85 ? -4.412 -1.543 -1.926 1.00 89.88 85 MET A CA 1
ATOM 657 C C . MET A 1 85 ? -5.136 -1.024 -0.680 1.00 89.88 85 MET A C 1
ATOM 659 O O . MET A 1 85 ? -4.916 0.115 -0.256 1.00 89.88 85 MET A O 1
ATOM 663 N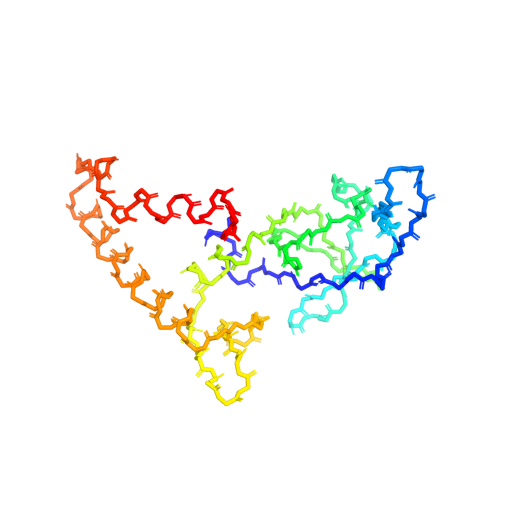 N . TYR A 1 86 ? -5.919 -1.887 -0.029 1.00 91.19 86 TYR A N 1
ATOM 664 C CA . TYR A 1 86 ? -6.649 -1.525 1.183 1.00 91.19 86 TYR A CA 1
ATOM 665 C C . TYR A 1 86 ? -5.720 -1.293 2.374 1.00 91.19 86 TYR A C 1
ATOM 667 O O . TYR A 1 86 ? -6.021 -0.460 3.224 1.00 91.19 86 TYR A O 1
ATOM 675 N N . SER A 1 87 ? -4.554 -1.946 2.414 1.00 91.56 87 SER A N 1
ATOM 676 C CA . SER A 1 87 ? -3.553 -1.669 3.450 1.00 91.56 87 SER A CA 1
ATOM 677 C C . SER A 1 87 ? -2.990 -0.252 3.320 1.00 91.56 87 SER A C 1
ATOM 679 O O . SER A 1 87 ? -2.929 0.478 4.308 1.00 91.56 87 SER A O 1
ATOM 681 N N . VAL A 1 88 ? -2.678 0.186 2.094 1.00 91.38 88 VAL A N 1
ATOM 682 C CA . VAL A 1 88 ? -2.227 1.559 1.830 1.00 91.38 88 VAL A CA 1
ATOM 683 C C . VAL A 1 88 ? -3.329 2.561 2.153 1.00 91.38 88 VAL A C 1
ATOM 685 O O . VAL A 1 88 ? -3.080 3.577 2.803 1.00 91.38 88 VAL A O 1
ATOM 688 N N . ALA A 1 89 ? -4.564 2.243 1.775 1.00 92.31 89 ALA A N 1
ATOM 689 C CA . ALA A 1 89 ? -5.713 3.086 2.051 1.00 92.31 89 ALA A CA 1
ATOM 690 C C . ALA A 1 89 ? -6.108 3.151 3.532 1.00 92.31 89 ALA A C 1
ATOM 692 O O . ALA A 1 89 ? -6.694 4.152 3.928 1.00 92.31 89 ALA A O 1
ATOM 693 N N . LEU A 1 90 ? -5.805 2.151 4.361 1.00 91.81 90 LEU A N 1
ATOM 694 C CA . LEU A 1 90 ? -6.125 2.164 5.794 1.00 91.81 90 LEU A CA 1
ATOM 695 C C . LEU A 1 90 ? -5.011 2.779 6.643 1.00 91.81 90 LEU A C 1
ATOM 697 O O . LEU A 1 90 ? -5.309 3.603 7.500 1.00 91.81 90 LEU A O 1
ATOM 701 N N . PHE A 1 91 ? -3.752 2.416 6.389 1.00 91.31 91 PHE A N 1
ATOM 702 C CA . PHE A 1 91 ? -2.621 2.780 7.254 1.00 91.31 91 PHE A CA 1
ATOM 703 C C . PHE A 1 91 ? -1.704 3.872 6.682 1.00 91.31 91 PHE A C 1
ATOM 705 O O . PHE A 1 91 ? -0.690 4.196 7.295 1.00 91.31 91 PHE A O 1
ATOM 712 N N . GLY A 1 92 ? -1.998 4.400 5.493 1.00 91.00 92 GLY A N 1
ATOM 713 C CA . GLY A 1 92 ? -1.290 5.567 4.969 1.00 91.00 92 GLY A CA 1
ATOM 714 C C . GLY A 1 92 ? -1.747 6.875 5.624 1.00 91.00 92 GLY A C 1
ATOM 715 O O . GLY A 1 92 ? -2.544 6.873 6.561 1.00 91.00 92 GLY A O 1
ATOM 716 N N . GLY A 1 93 ? -1.274 8.006 5.102 1.00 90.81 93 GLY A N 1
ATOM 717 C CA . GLY A 1 93 ? -1.641 9.332 5.605 1.00 90.81 93 GLY A CA 1
ATOM 718 C C . GLY A 1 93 ? -3.032 9.788 5.166 1.00 90.81 93 GLY A C 1
ATOM 719 O O . GLY A 1 93 ? -3.953 8.979 5.048 1.00 90.81 93 GLY A O 1
ATOM 720 N N . GLU A 1 94 ? -3.221 11.084 4.954 1.00 92.69 94 GLU A N 1
ATOM 721 C CA . GLU A 1 94 ? -4.519 11.725 4.740 1.00 92.69 94 GLU A CA 1
ATOM 722 C C . GLU A 1 94 ? -5.316 11.082 3.592 1.00 92.69 94 GLU A C 1
ATOM 724 O O . GLU A 1 94 ? -4.870 11.039 2.450 1.00 92.69 94 GLU A O 1
ATOM 729 N N . LEU A 1 95 ? -6.537 10.617 3.877 1.00 94.19 95 LEU A N 1
ATOM 730 C CA . LEU A 1 95 ? -7.436 10.063 2.863 1.00 94.19 95 LEU A CA 1
ATOM 731 C C . LEU A 1 95 ? -8.344 11.155 2.277 1.00 94.19 95 LEU A C 1
ATOM 733 O O . LEU A 1 95 ? -9.299 11.599 2.932 1.00 94.19 95 LEU A O 1
ATOM 737 N N . ARG A 1 96 ? -8.113 11.525 1.016 1.00 94.25 96 ARG A N 1
ATOM 738 C CA . ARG A 1 96 ? -8.949 12.464 0.252 1.00 94.25 96 ARG A CA 1
ATOM 739 C C . ARG A 1 96 ? -9.786 11.714 -0.783 1.00 94.25 96 ARG A C 1
ATOM 741 O O . ARG A 1 96 ? -9.283 10.853 -1.500 1.00 94.25 96 ARG A O 1
ATOM 748 N N . VAL A 1 97 ? -11.071 12.046 -0.880 1.00 94.00 97 VAL A N 1
ATOM 749 C CA . VAL A 1 97 ? -11.997 11.431 -1.845 1.00 94.00 97 VAL A CA 1
ATOM 750 C C . VAL A 1 97 ? -12.360 12.466 -2.899 1.00 94.00 97 VAL A C 1
ATOM 752 O O . VAL A 1 97 ? -12.918 13.510 -2.573 1.00 94.00 97 VAL A O 1
ATOM 755 N N . ASN A 1 98 ? -12.064 12.165 -4.160 1.00 92.19 98 ASN A N 1
ATOM 756 C CA . ASN A 1 98 ? -12.536 12.924 -5.308 1.00 92.19 98 ASN A CA 1
ATOM 757 C C . ASN A 1 98 ? -13.726 12.177 -5.924 1.00 92.19 98 ASN A C 1
ATOM 759 O O . ASN A 1 98 ? -13.554 11.226 -6.693 1.00 92.19 98 ASN A O 1
ATOM 763 N N . SER A 1 99 ? -14.936 12.594 -5.549 1.00 89.88 99 SER A N 1
ATOM 764 C CA . SER A 1 99 ? -16.182 11.979 -6.013 1.00 89.88 99 SER A CA 1
ATOM 765 C C . SER A 1 99 ? -16.400 12.152 -7.515 1.00 89.88 99 SER A C 1
ATOM 767 O O . SER A 1 99 ? -16.834 11.207 -8.167 1.00 89.88 99 SER A O 1
ATOM 769 N N . GLU A 1 100 ? -16.041 13.309 -8.076 1.00 91.19 100 GLU A N 1
ATOM 770 C CA . GLU A 1 100 ? -16.211 13.615 -9.503 1.00 91.19 100 GLU A CA 1
ATOM 771 C C . GLU A 1 100 ? -15.379 12.692 -10.398 1.00 91.19 100 GLU A C 1
ATOM 773 O O . GLU A 1 100 ? -15.843 12.240 -11.441 1.00 91.19 100 GLU A O 1
ATOM 778 N N . ARG A 1 101 ? -14.149 12.371 -9.979 1.00 90.00 101 ARG A N 1
ATOM 779 C CA . ARG A 1 101 ? -13.234 11.498 -10.733 1.00 90.00 101 ARG A CA 1
ATOM 780 C C . ARG A 1 101 ? -13.316 10.029 -10.318 1.00 90.00 101 ARG A C 1
ATOM 782 O O . ARG A 1 101 ? -12.643 9.196 -10.923 1.00 90.00 101 ARG A O 1
ATOM 789 N N . SER A 1 102 ? -14.129 9.703 -9.308 1.00 92.69 102 SER A N 1
ATOM 790 C CA . SER A 1 102 ? -14.163 8.379 -8.668 1.00 92.69 102 SER A CA 1
ATOM 791 C C . SER A 1 102 ? -12.763 7.909 -8.271 1.00 92.69 102 SER A C 1
ATOM 793 O O . SER A 1 102 ? -12.311 6.824 -8.648 1.00 92.69 102 SER A O 1
ATOM 795 N N . ARG A 1 103 ? -12.047 8.770 -7.542 1.00 93.31 103 ARG A N 1
ATOM 796 C CA . ARG A 1 103 ? -10.696 8.482 -7.063 1.00 93.31 103 ARG A CA 1
ATOM 797 C C . ARG A 1 103 ? -10.550 8.728 -5.577 1.00 93.31 103 ARG A C 1
ATOM 799 O O . ARG A 1 103 ? -11.148 9.643 -5.014 1.00 93.31 103 ARG A O 1
ATOM 806 N N . ILE A 1 104 ? -9.704 7.919 -4.963 1.00 94.00 104 ILE A N 1
ATOM 807 C CA . ILE A 1 104 ? -9.278 8.060 -3.577 1.00 94.00 104 ILE A CA 1
ATOM 808 C C . ILE A 1 104 ? -7.779 8.316 -3.595 1.00 94.00 104 ILE A C 1
ATOM 810 O O . ILE A 1 104 ? -7.037 7.610 -4.275 1.00 94.00 104 ILE A O 1
ATOM 814 N N . MET A 1 105 ? -7.341 9.318 -2.849 1.00 93.19 105 MET A N 1
ATOM 815 C CA . MET A 1 105 ? -5.942 9.681 -2.708 1.00 93.19 105 MET A CA 1
ATOM 816 C C . MET A 1 105 ? -5.520 9.514 -1.250 1.00 93.19 105 MET A C 1
ATOM 818 O O . MET A 1 105 ? -6.280 9.853 -0.343 1.00 93.19 105 MET A O 1
ATOM 822 N N . VAL A 1 106 ? -4.331 8.959 -1.044 1.00 93.25 106 VAL A N 1
ATOM 823 C CA . VAL A 1 106 ? -3.682 8.826 0.261 1.00 93.25 106 VAL A CA 1
ATOM 824 C C . VAL A 1 106 ? -2.431 9.700 0.237 1.00 93.25 106 VAL A C 1
ATOM 826 O O . VAL A 1 106 ? -1.497 9.438 -0.531 1.00 93.25 106 VAL A O 1
ATOM 829 N N . ASP A 1 107 ? -2.459 10.761 1.042 1.00 89.75 107 ASP A N 1
ATOM 830 C CA . ASP A 1 107 ? -1.594 11.938 0.933 1.00 89.75 107 ASP A CA 1
ATOM 831 C C . ASP A 1 107 ? -1.535 12.445 -0.515 1.00 89.75 107 ASP A C 1
ATOM 833 O O . ASP A 1 107 ? -2.565 12.690 -1.131 1.00 89.75 107 ASP A O 1
ATOM 837 N N . ASP A 1 108 ? -0.332 12.567 -1.072 1.00 85.94 108 ASP A N 1
ATOM 838 C CA . ASP A 1 108 ? -0.070 12.762 -2.497 1.00 85.94 108 ASP A CA 1
ATOM 839 C C . ASP A 1 108 ? 0.811 11.621 -3.046 1.00 85.94 108 ASP A C 1
ATOM 841 O O . ASP A 1 108 ? 1.451 11.756 -4.095 1.00 85.94 108 ASP A O 1
ATOM 845 N N . VAL A 1 109 ? 0.874 10.500 -2.312 1.00 85.94 109 VAL A N 1
ATOM 846 C CA . VAL A 1 109 ? 1.755 9.353 -2.582 1.00 85.94 109 VAL A CA 1
ATOM 847 C C . VAL A 1 109 ? 1.022 8.273 -3.367 1.00 85.94 109 VAL A C 1
ATOM 849 O O . VAL A 1 109 ? 1.564 7.780 -4.358 1.00 85.94 109 VAL A O 1
ATOM 852 N N . ALA A 1 110 ? -0.203 7.931 -2.956 1.00 90.00 110 ALA A N 1
ATOM 853 C CA . ALA A 1 110 ? -0.978 6.867 -3.579 1.00 90.00 110 ALA A CA 1
ATOM 854 C C . ALA A 1 110 ? -2.351 7.338 -4.064 1.00 90.00 110 ALA A C 1
ATOM 856 O O . ALA A 1 110 ? -3.013 8.151 -3.423 1.00 90.00 110 ALA A O 1
ATOM 857 N N . GLU A 1 111 ? -2.780 6.811 -5.208 1.00 90.75 111 GLU A N 1
ATOM 858 C CA . GLU A 1 111 ? -4.049 7.150 -5.849 1.00 90.75 111 GLU A CA 1
ATOM 859 C C . GLU A 1 111 ? -4.70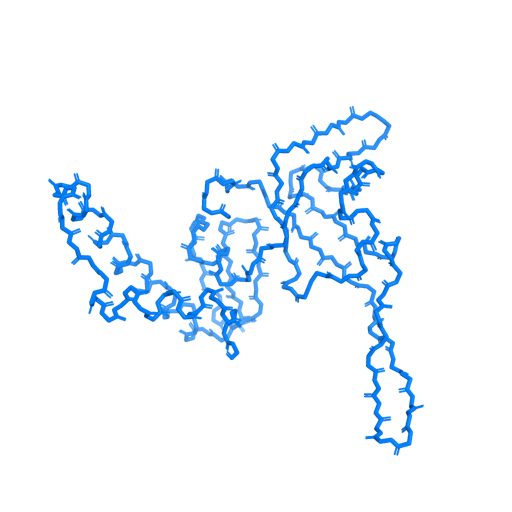8 5.881 -6.395 1.00 90.75 111 GLU A C 1
ATOM 861 O O . GLU A 1 111 ? -4.068 5.079 -7.076 1.00 90.75 111 GLU A O 1
ATOM 866 N N . PHE A 1 112 ? -5.995 5.715 -6.103 1.00 89.75 112 PHE A N 1
ATOM 867 C CA . PHE A 1 112 ? -6.782 4.534 -6.439 1.00 89.75 112 PHE A CA 1
ATOM 868 C C . PHE A 1 112 ? -8.048 4.949 -7.179 1.00 89.75 112 PHE A C 1
ATOM 870 O O . PHE A 1 112 ? -8.720 5.905 -6.785 1.00 89.75 112 PHE A O 1
ATOM 877 N N . GLN A 1 113 ? -8.409 4.201 -8.219 1.00 90.19 113 GLN A N 1
ATOM 878 C CA . GLN A 1 113 ? -9.727 4.320 -8.833 1.00 90.19 113 GLN A CA 1
ATOM 879 C C . GLN A 1 113 ? -10.735 3.584 -7.948 1.00 90.19 113 GLN A C 1
ATOM 881 O O . GLN A 1 113 ? -10.635 2.372 -7.774 1.00 90.19 113 GLN A O 1
ATOM 886 N N . ALA A 1 114 ? -11.693 4.307 -7.379 1.00 90.62 114 ALA A N 1
ATOM 887 C CA . ALA A 1 114 ? -12.715 3.725 -6.522 1.00 90.62 114 ALA A CA 1
ATOM 888 C C . ALA A 1 114 ? -13.936 4.652 -6.403 1.00 90.62 114 ALA A C 1
ATOM 890 O O . ALA A 1 114 ? -13.781 5.876 -6.346 1.00 90.62 114 ALA A O 1
ATOM 891 N N . PRO A 1 115 ? -15.160 4.099 -6.311 1.00 92.19 115 PRO A N 1
ATOM 892 C CA . PRO A 1 115 ? -16.355 4.893 -6.050 1.00 92.19 115 PRO A CA 1
ATOM 893 C C . PRO A 1 115 ? -16.231 5.713 -4.762 1.00 92.19 115 PRO A C 1
ATOM 895 O O . PRO A 1 115 ? -15.648 5.256 -3.776 1.00 92.19 115 PRO A O 1
ATOM 898 N N . ALA A 1 116 ? -16.866 6.889 -4.728 1.00 92.19 116 ALA A N 1
ATOM 899 C CA . ALA A 1 116 ? -16.849 7.771 -3.557 1.00 92.19 116 ALA A CA 1
ATOM 900 C C . ALA A 1 116 ? -17.291 7.058 -2.264 1.00 92.19 116 ALA A C 1
ATOM 902 O O . ALA A 1 116 ? -16.723 7.292 -1.198 1.00 92.19 116 ALA A O 1
ATOM 903 N N . LEU A 1 117 ? -18.255 6.135 -2.376 1.00 93.31 117 LEU A N 1
ATOM 904 C CA . LEU A 1 117 ? -18.728 5.312 -1.265 1.00 93.31 117 LEU A CA 1
ATOM 905 C C . LEU A 1 117 ? -17.592 4.522 -0.600 1.00 93.31 117 LEU A C 1
ATOM 907 O O . LEU A 1 117 ? -17.511 4.502 0.624 1.00 93.31 117 LEU A O 1
ATOM 911 N N . VAL A 1 118 ? -16.689 3.924 -1.382 1.00 92.75 118 VAL A N 1
ATOM 912 C CA . VAL A 1 118 ? -15.544 3.166 -0.849 1.00 92.75 118 VAL A CA 1
ATOM 913 C C . VAL A 1 118 ? -14.642 4.081 -0.021 1.00 92.75 118 VAL A C 1
ATOM 915 O O . VAL A 1 118 ? -14.212 3.704 1.065 1.00 92.75 118 VAL A O 1
ATOM 918 N N . GLY A 1 119 ? -14.422 5.316 -0.477 1.00 92.69 119 GLY A N 1
ATOM 919 C CA . GLY A 1 119 ? -13.640 6.309 0.260 1.00 92.69 119 GLY A CA 1
ATOM 920 C C . GLY A 1 119 ? -14.286 6.728 1.580 1.00 92.69 119 GLY A C 1
ATOM 921 O O . GLY A 1 119 ? -13.604 6.834 2.599 1.00 92.69 119 GLY A O 1
ATOM 922 N N . VAL A 1 120 ? -15.609 6.907 1.594 1.00 92.44 120 VAL A N 1
ATOM 923 C CA . VAL A 1 120 ? -16.361 7.199 2.826 1.00 92.44 120 VAL A CA 1
ATOM 924 C C . VAL A 1 120 ? -16.283 6.027 3.808 1.00 92.44 120 VAL A C 1
ATOM 926 O O . VAL A 1 120 ? -16.034 6.239 4.997 1.00 92.44 120 VAL A O 1
ATOM 929 N N . LEU A 1 121 ? -16.447 4.793 3.321 1.00 92.94 121 LEU A N 1
ATOM 930 C CA . LEU A 1 121 ? -16.333 3.586 4.142 1.00 92.94 121 LEU A CA 1
ATOM 931 C C . LEU A 1 121 ? -14.931 3.444 4.738 1.00 92.94 121 LEU A C 1
ATOM 933 O O . LEU A 1 121 ? -14.805 3.216 5.938 1.00 92.94 121 LEU A O 1
ATOM 937 N N . LEU A 1 122 ? -13.886 3.660 3.938 1.00 93.31 122 LEU A N 1
ATOM 938 C CA . LEU A 1 122 ? -12.498 3.644 4.400 1.00 93.31 122 LEU A CA 1
ATOM 939 C C . LEU A 1 122 ? -12.230 4.681 5.486 1.00 93.31 122 LEU A C 1
ATOM 941 O O . LEU A 1 122 ? -11.604 4.362 6.495 1.00 93.31 122 LEU A O 1
ATOM 945 N N . ARG A 1 123 ? -12.744 5.906 5.326 1.00 93.31 123 ARG A N 1
ATOM 946 C CA . ARG A 1 123 ? -12.622 6.946 6.356 1.00 93.31 123 ARG A CA 1
ATOM 947 C C . ARG A 1 123 ? -13.273 6.509 7.669 1.00 93.31 123 ARG A C 1
ATOM 949 O O . ARG A 1 123 ? -12.688 6.700 8.731 1.00 93.31 123 ARG A O 1
ATOM 956 N N . ARG A 1 124 ? -14.454 5.888 7.603 1.00 92.81 124 ARG A N 1
ATOM 957 C CA . ARG A 1 124 ? -15.149 5.383 8.794 1.00 92.81 124 ARG A CA 1
ATOM 958 C C . ARG A 1 124 ? -14.416 4.202 9.433 1.00 92.81 124 ARG A C 1
ATOM 960 O O . ARG A 1 124 ? -14.327 4.152 10.653 1.00 92.81 124 ARG A O 1
ATOM 967 N N . LEU A 1 125 ? -13.863 3.291 8.631 1.00 92.69 125 LEU A N 1
ATOM 968 C CA . LEU A 1 125 ? -13.050 2.176 9.126 1.00 92.69 125 LEU A CA 1
ATOM 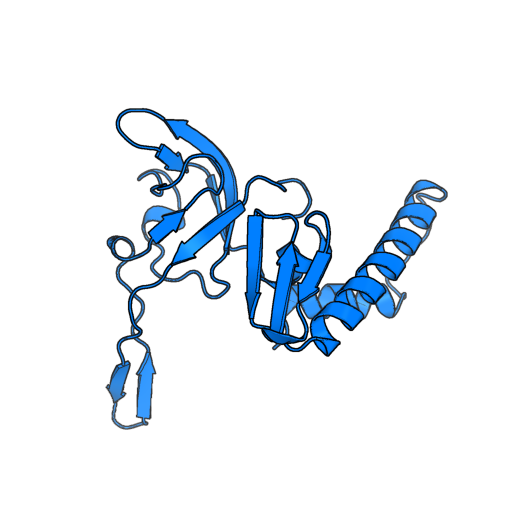969 C C . LEU A 1 125 ? -11.788 2.665 9.840 1.00 92.69 125 LEU A C 1
ATOM 971 O O . LEU A 1 125 ? -11.480 2.148 10.908 1.00 92.69 125 LEU A O 1
ATOM 975 N N . ARG A 1 126 ? -11.108 3.692 9.310 1.00 93.62 126 ARG A N 1
ATOM 976 C CA . ARG A 1 126 ? -9.960 4.324 9.981 1.00 93.62 126 ARG A CA 1
ATOM 977 C C . ARG A 1 126 ? -10.330 4.870 11.356 1.00 93.62 126 ARG A C 1
ATOM 979 O O . ARG A 1 126 ? -9.661 4.548 12.321 1.00 93.62 126 ARG A O 1
ATOM 986 N N . MET A 1 127 ? -11.447 5.591 11.467 1.00 93.38 127 MET A N 1
ATOM 987 C CA . MET A 1 127 ? -11.910 6.103 12.764 1.00 93.38 127 MET A CA 1
ATOM 988 C C . MET A 1 127 ? -12.159 4.988 13.787 1.00 93.38 127 MET A C 1
ATOM 990 O O . MET A 1 127 ? -11.834 5.139 14.962 1.00 93.38 127 MET A O 1
ATOM 994 N N . VAL A 1 128 ? -12.757 3.875 13.352 1.00 92.44 128 VAL A N 1
ATOM 995 C CA . VAL A 1 128 ? -13.004 2.728 14.235 1.00 92.44 128 VAL A CA 1
ATOM 996 C C . VAL A 1 128 ? -11.685 2.076 14.646 1.00 92.44 128 VAL A C 1
ATOM 998 O O . VAL A 1 128 ? -11.485 1.804 15.825 1.00 92.44 128 VAL A O 1
ATOM 1001 N N . LEU A 1 129 ? -10.768 1.885 13.697 1.00 91.12 129 LEU A N 1
ATOM 1002 C CA . LEU A 1 129 ? -9.438 1.353 13.965 1.00 91.12 129 LEU A CA 1
ATOM 1003 C C . LEU A 1 129 ? -8.665 2.227 14.963 1.00 91.12 129 LEU A C 1
ATOM 1005 O O . LEU A 1 129 ? -8.128 1.701 15.932 1.00 91.12 129 LEU A O 1
ATOM 1009 N N . ASP A 1 130 ? -8.656 3.545 14.765 1.00 92.56 130 ASP A N 1
ATOM 1010 C CA . ASP A 1 130 ? -7.984 4.499 15.652 1.00 92.56 130 ASP A CA 1
ATOM 1011 C C . ASP A 1 130 ? -8.560 4.441 17.070 1.00 92.56 130 ASP A C 1
ATOM 1013 O O . ASP A 1 130 ? -7.810 4.451 18.045 1.00 92.56 130 ASP A O 1
ATOM 1017 N N . SER A 1 131 ? -9.886 4.312 17.194 1.00 92.31 131 SER A N 1
ATOM 1018 C CA . SER A 1 131 ? -10.557 4.147 18.486 1.00 92.31 131 SER A CA 1
ATOM 1019 C C . SER A 1 131 ? -10.116 2.866 19.198 1.00 92.31 131 SER A C 1
ATOM 1021 O O . SER A 1 131 ? -9.764 2.915 20.375 1.00 92.31 131 SER A O 1
ATOM 1023 N N . VAL A 1 132 ? -10.099 1.731 18.492 1.00 90.75 132 VAL A N 1
ATOM 1024 C CA . VAL A 1 132 ? -9.683 0.436 19.059 1.00 90.75 132 VAL A CA 1
ATOM 1025 C C . VAL A 1 132 ? -8.210 0.471 19.476 1.00 90.75 132 VAL A C 1
ATOM 1027 O O . VAL A 1 132 ? -7.848 0.005 20.557 1.00 90.75 132 VAL A O 1
ATOM 1030 N N . LEU A 1 133 ? -7.344 1.056 18.643 1.00 90.19 133 LEU A N 1
ATOM 1031 C CA . LEU A 1 133 ? -5.920 1.192 18.951 1.00 90.19 133 LEU A CA 1
ATOM 1032 C C . LEU A 1 133 ? -5.682 2.121 20.148 1.00 90.19 133 LEU A C 1
ATOM 1034 O O . LEU A 1 133 ? -4.855 1.802 21.001 1.00 90.19 133 LEU A O 1
ATOM 1038 N N . ALA A 1 134 ? -6.417 3.231 20.253 1.00 92.62 134 ALA A N 1
ATOM 1039 C CA . ALA A 1 134 ? -6.334 4.133 21.399 1.00 92.62 134 ALA A CA 1
ATOM 1040 C C . ALA A 1 134 ? -6.735 3.430 22.705 1.00 92.62 134 ALA A C 1
ATOM 1042 O O . ALA A 1 134 ? -6.048 3.571 23.719 1.00 92.62 134 ALA A O 1
ATOM 1043 N N . GLU A 1 135 ? -7.792 2.619 22.671 1.00 92.38 135 GLU A N 1
ATOM 1044 C CA . GLU A 1 135 ? -8.231 1.836 23.826 1.00 92.38 135 GLU A CA 1
ATOM 1045 C C . GLU A 1 135 ? -7.190 0.775 24.223 1.00 92.38 135 GLU A C 1
ATOM 1047 O O . GLU A 1 135 ? -6.865 0.642 25.403 1.00 92.38 135 GLU A O 1
ATOM 1052 N N . LYS A 1 136 ? -6.572 0.087 23.249 1.00 90.44 136 LYS A N 1
ATOM 1053 C CA . LYS A 1 136 ? -5.463 -0.858 23.495 1.00 90.44 136 LYS A CA 1
ATOM 1054 C C . LYS A 1 136 ? -4.250 -0.196 24.135 1.00 90.44 136 LYS A C 1
ATOM 1056 O O . LYS A 1 136 ? -3.602 -0.805 24.982 1.00 90.44 136 LYS A O 1
ATOM 1061 N N . ILE A 1 137 ? -3.922 1.026 23.722 1.00 93.56 137 ILE A N 1
ATOM 1062 C CA . ILE A 1 137 ? -2.803 1.783 24.296 1.00 93.56 137 ILE A CA 1
ATOM 1063 C C . ILE A 1 137 ? -3.086 2.113 25.767 1.00 93.56 137 ILE A C 1
ATOM 1065 O O . ILE A 1 137 ? -2.191 1.982 26.600 1.00 93.56 137 ILE A O 1
ATOM 1069 N N . GLN A 1 138 ? -4.321 2.501 26.097 1.00 94.94 138 GLN A N 1
ATOM 1070 C CA . GLN A 1 138 ? -4.725 2.797 27.476 1.00 94.94 138 GLN A CA 1
ATOM 1071 C C . GLN A 1 138 ? -4.851 1.536 28.339 1.00 94.94 138 GLN A C 1
ATOM 1073 O O . GLN A 1 138 ? -4.509 1.564 29.521 1.00 94.94 138 GLN A O 1
ATOM 1078 N N . ASN A 1 139 ? -5.303 0.425 27.754 1.00 93.50 139 ASN A N 1
ATOM 1079 C CA . ASN A 1 139 ? -5.432 -0.865 28.420 1.00 93.50 139 ASN A CA 1
ATOM 1080 C C . ASN A 1 139 ? -4.751 -1.987 27.608 1.00 93.50 139 ASN A C 1
ATOM 1082 O O . ASN A 1 139 ? -5.406 -2.688 26.827 1.00 93.50 139 ASN A O 1
ATOM 1086 N N . PRO A 1 140 ? -3.444 -2.232 27.831 1.00 91.94 140 PRO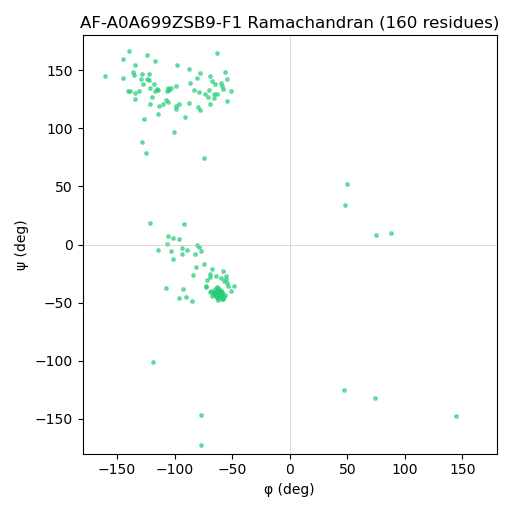 A N 1
ATOM 1087 C CA . PRO A 1 140 ? -2.695 -3.264 27.118 1.00 91.94 140 PRO A CA 1
ATOM 1088 C C . PRO A 1 140 ? -3.261 -4.683 27.260 1.00 91.94 140 PRO A C 1
ATOM 1090 O O . PRO A 1 140 ? -3.011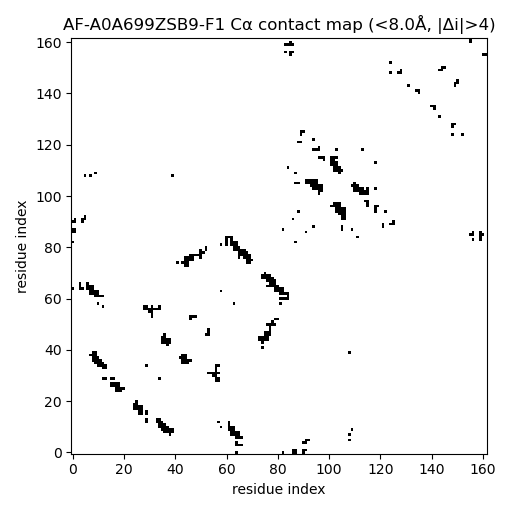 -5.524 26.396 1.00 91.94 140 PRO A O 1
ATOM 1093 N N . GLY A 1 141 ? -4.036 -4.958 28.315 1.00 90.38 141 GLY A N 1
ATOM 1094 C CA . GLY A 1 141 ? -4.673 -6.255 28.559 1.00 90.38 141 GLY A CA 1
ATOM 1095 C C . GLY A 1 141 ? -5.991 -6.476 27.811 1.00 90.38 141 GLY A C 1
ATOM 1096 O O . GLY A 1 141 ? -6.504 -7.590 27.830 1.00 90.38 141 GLY A O 1
ATOM 1097 N N . LEU A 1 142 ? -6.540 -5.451 27.151 1.00 87.81 142 LEU A N 1
ATOM 1098 C CA . LEU A 1 142 ? -7.826 -5.540 26.457 1.00 87.81 142 LEU A CA 1
ATOM 1099 C C . LEU A 1 142 ? -7.755 -6.505 25.263 1.00 87.81 142 LEU A C 1
ATOM 1101 O O . LEU A 1 142 ? -6.853 -6.393 24.433 1.00 87.81 142 LEU A O 1
ATOM 1105 N N . ASP A 1 143 ? -8.690 -7.447 25.171 1.00 85.50 143 ASP A N 1
ATOM 1106 C CA . ASP A 1 143 ? -8.788 -8.382 24.049 1.00 85.50 143 ASP A CA 1
ATOM 1107 C C . ASP A 1 143 ? -9.846 -7.916 23.037 1.00 85.50 143 ASP A C 1
ATOM 1109 O O . ASP A 1 143 ? -11.024 -7.806 23.365 1.00 85.50 143 ASP A O 1
ATOM 1113 N N . PHE A 1 144 ? -9.418 -7.661 21.798 1.00 83.94 144 PHE A N 1
ATOM 1114 C CA . PHE A 1 144 ? -10.279 -7.265 20.669 1.00 83.94 144 PHE A CA 1
ATOM 111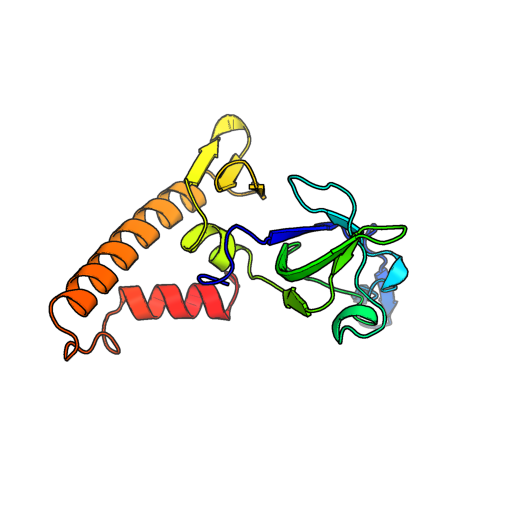5 C C . PHE A 1 144 ? -10.489 -8.402 19.675 1.00 83.94 144 PHE A C 1
ATOM 1117 O O . PHE A 1 144 ? -11.030 -8.172 18.596 1.00 83.94 144 PHE A O 1
ATOM 1124 N N . SER A 1 145 ? -10.030 -9.619 19.978 1.00 80.19 145 SER A N 1
ATOM 1125 C CA . SER A 1 145 ? -10.153 -10.761 19.065 1.00 80.19 145 SER A CA 1
ATOM 1126 C C . SER A 1 145 ? -11.609 -11.041 18.666 1.00 80.19 145 SER A C 1
ATOM 1128 O O . SER A 1 145 ? -11.871 -11.456 17.539 1.00 80.19 145 SER A O 1
ATOM 1130 N N . ALA A 1 146 ? -12.557 -10.747 19.562 1.00 78.81 146 ALA A N 1
ATOM 1131 C CA . ALA A 1 146 ? -13.995 -10.855 19.327 1.00 78.81 146 ALA A CA 1
ATOM 1132 C C . ALA A 1 146 ? -14.640 -9.577 18.752 1.00 78.81 146 ALA A C 1
ATOM 1134 O O . ALA A 1 146 ? -15.836 -9.580 18.449 1.00 78.81 146 ALA A O 1
ATOM 1135 N N . ASP A 1 147 ? -13.889 -8.481 18.603 1.00 87.06 147 ASP A N 1
ATOM 1136 C CA . ASP A 1 147 ? -14.420 -7.239 18.051 1.00 87.06 147 ASP A CA 1
ATOM 1137 C C . ASP A 1 147 ? -14.725 -7.417 16.556 1.00 87.06 147 ASP A C 1
ATOM 1139 O O . ASP A 1 147 ? -13.864 -7.727 15.725 1.00 87.06 147 ASP A O 1
ATOM 1143 N N . ARG A 1 148 ? -15.993 -7.203 16.199 1.00 86.62 148 ARG A N 1
ATOM 1144 C CA . ARG A 1 148 ? -16.476 -7.387 14.830 1.00 86.62 148 ARG A CA 1
ATOM 1145 C C . ARG A 1 148 ? -15.803 -6.438 13.841 1.00 86.62 148 ARG A C 1
ATOM 1147 O O . ARG A 1 148 ? -15.579 -6.830 12.697 1.00 86.62 148 ARG A O 1
ATOM 1154 N N . ALA A 1 149 ? -15.510 -5.202 14.237 1.00 84.38 149 ALA A N 1
ATOM 1155 C CA . ALA A 1 149 ? -14.851 -4.243 13.364 1.00 84.38 149 ALA A CA 1
ATOM 1156 C C . ALA A 1 149 ? -13.401 -4.650 13.090 1.00 84.38 149 ALA A C 1
ATOM 1158 O O . ALA A 1 149 ? -12.972 -4.597 11.936 1.00 84.38 149 ALA A O 1
ATOM 1159 N N . VAL A 1 150 ? -12.684 -5.140 14.105 1.00 86.88 150 VAL A N 1
ATOM 1160 C CA . VAL A 1 150 ? -11.337 -5.709 13.927 1.00 86.88 150 VAL A CA 1
ATOM 1161 C C . VAL A 1 150 ? -11.385 -6.910 12.983 1.00 86.88 150 VAL A C 1
ATOM 1163 O O . VAL A 1 150 ? -10.592 -6.975 12.043 1.00 86.88 150 VAL A O 1
ATOM 1166 N N . GLY A 1 151 ? -12.359 -7.808 13.156 1.00 89.12 151 GLY A N 1
ATOM 1167 C CA . GLY A 1 151 ? -12.568 -8.943 12.253 1.00 89.12 151 GLY A CA 1
ATOM 1168 C C . GLY A 1 151 ? -12.782 -8.521 10.794 1.00 89.12 151 GLY A C 1
ATOM 1169 O O . GLY A 1 151 ? -12.142 -9.062 9.894 1.00 89.12 151 GLY A O 1
ATOM 1170 N N 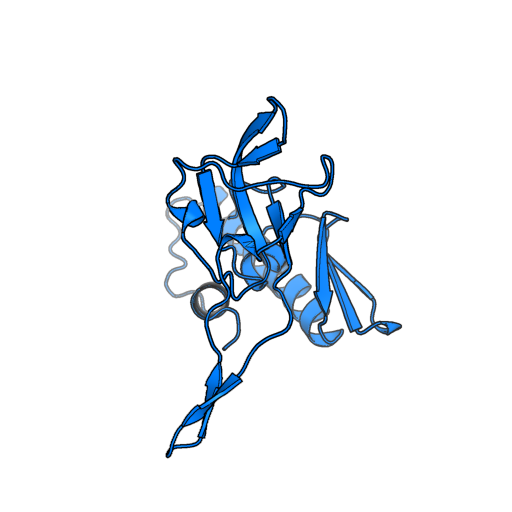. VAL A 1 152 ? -13.619 -7.506 10.554 1.00 88.25 152 VAL A N 1
ATOM 1171 C CA . VAL A 1 152 ? -13.865 -6.963 9.205 1.00 88.25 152 VAL A CA 1
ATOM 1172 C C . VAL A 1 152 ? -12.605 -6.333 8.608 1.00 88.25 152 VAL A C 1
ATOM 1174 O O . VAL A 1 152 ? -12.315 -6.555 7.435 1.00 88.25 152 VAL A O 1
ATOM 1177 N N . ILE A 1 153 ? -11.834 -5.575 9.394 1.00 88.06 153 ILE A N 1
ATOM 1178 C CA . ILE A 1 153 ? -10.577 -4.967 8.931 1.00 88.06 153 ILE A CA 1
ATOM 1179 C C . ILE A 1 153 ? -9.568 -6.056 8.555 1.00 88.06 153 ILE A C 1
ATOM 1181 O O . ILE A 1 153 ? -8.958 -5.986 7.489 1.00 88.06 153 ILE A O 1
ATOM 1185 N N . MET A 1 154 ? -9.426 -7.090 9.385 1.00 88.69 154 MET A N 1
ATOM 1186 C CA . MET A 1 154 ? -8.534 -8.218 9.108 1.00 88.69 154 MET A CA 1
ATOM 1187 C C . MET A 1 154 ? -8.953 -8.976 7.847 1.00 88.69 154 MET A C 1
ATOM 1189 O O . MET A 1 154 ? -8.103 -9.291 7.016 1.00 88.69 154 MET A O 1
ATOM 1193 N N . GLN A 1 155 ? -10.254 -9.213 7.659 1.00 89.44 155 GLN A N 1
ATOM 1194 C CA . GLN A 1 155 ? -10.774 -9.850 6.451 1.00 89.44 155 GLN A CA 1
ATOM 1195 C C . GLN A 1 155 ? -10.506 -9.001 5.204 1.00 89.44 155 GLN A C 1
ATOM 1197 O O . GLN A 1 155 ? -10.022 -9.528 4.203 1.00 89.44 155 GLN A O 1
ATOM 1202 N N . LEU A 1 156 ? -10.765 -7.692 5.269 1.00 88.38 156 LEU A N 1
ATOM 1203 C CA . LEU A 1 156 ? -10.519 -6.763 4.164 1.00 88.38 156 LEU A CA 1
ATOM 1204 C C . LEU A 1 156 ? -9.037 -6.743 3.760 1.00 88.38 156 LEU A C 1
ATOM 1206 O O . LEU A 1 156 ? -8.720 -6.712 2.575 1.00 88.38 156 LEU A O 1
ATOM 1210 N N . LEU A 1 157 ? -8.126 -6.798 4.735 1.00 87.44 157 LEU A N 1
ATOM 1211 C CA . LEU A 1 157 ? -6.682 -6.836 4.491 1.00 87.44 157 LEU A CA 1
ATOM 1212 C C . LEU A 1 157 ? -6.199 -8.182 3.941 1.00 87.44 157 LEU A C 1
ATOM 1214 O O . LEU A 1 157 ? -5.285 -8.200 3.121 1.00 87.44 157 LEU A O 1
ATOM 1218 N N . ALA A 1 158 ? -6.785 -9.293 4.392 1.00 86.38 158 ALA A N 1
ATOM 1219 C CA . ALA A 1 158 ? -6.410 -10.634 3.947 1.00 86.38 158 ALA A CA 1
ATOM 1220 C C . ALA A 1 158 ? -6.862 -10.927 2.510 1.00 86.38 158 ALA A C 1
ATOM 1222 O O . ALA A 1 158 ? -6.211 -11.688 1.800 1.00 86.38 158 ALA A O 1
ATOM 1223 N N . THR A 1 159 ? -7.975 -10.326 2.097 1.00 85.06 159 THR A N 1
ATOM 1224 C CA . THR A 1 159 ? -8.603 -10.561 0.791 1.00 85.06 159 THR A CA 1
ATOM 1225 C C . THR A 1 159 ? -8.317 -9.474 -0.239 1.00 85.06 159 THR A C 1
ATOM 1227 O O . THR A 1 159 ? -8.631 -9.644 -1.412 1.00 85.06 159 THR A O 1
ATOM 1230 N N . ASP A 1 160 ? -7.763 -8.338 0.196 1.00 80.12 160 ASP A N 1
ATOM 1231 C CA . ASP A 1 160 ? -7.668 -7.106 -0.597 1.00 80.12 160 ASP A CA 1
ATOM 1232 C C . ASP A 1 160 ? -9.008 -6.731 -1.267 1.00 80.12 160 ASP A C 1
ATOM 1234 O O . ASP A 1 160 ? -9.038 -6.190 -2.370 1.00 80.12 160 ASP A O 1
ATOM 1238 N N . GLY A 1 161 ? -10.126 -7.021 -0.585 1.00 65.38 161 GLY A N 1
ATOM 1239 C CA . GLY A 1 161 ? -11.485 -6.691 -1.022 1.00 65.38 161 GLY A CA 1
ATOM 1240 C C . GLY A 1 161 ? -12.192 -7.713 -1.922 1.00 65.38 161 GLY A C 1
ATOM 1241 O O . GLY A 1 161 ? -13.258 -7.366 -2.435 1.00 65.38 161 GLY A O 1
ATOM 1242 N N . PHE A 1 162 ? -11.645 -8.925 -2.100 1.00 53.00 162 PHE A N 1
ATOM 1243 C CA . PHE A 1 162 ? -12.227 -10.007 -2.918 1.00 53.00 162 PHE A CA 1
ATOM 1244 C C . PHE A 1 162 ? -12.850 -11.170 -2.130 1.00 53.00 162 PHE A C 1
ATOM 1246 O O . PHE A 1 162 ? -12.383 -11.499 -1.019 1.00 53.00 162 PHE A O 1
#

pLDDT: mean 89.39, std 5.93, range [53.0, 96.06]

Organism: Haematococcus lacustris (NCBI:txid44745)

Mean predicted aligned error: 6.0 Å